Protein AF-A0A5S4HC92-F1 (afdb_monomer_lite)

Foldseek 3Di:
DFPDDDDDPVPFDPP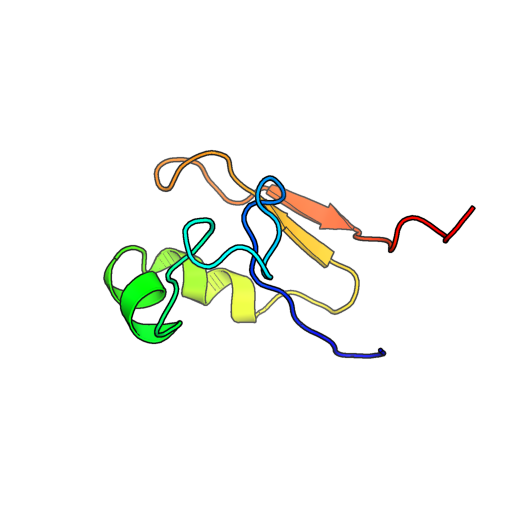PPPRDPCVDPVVVCVVQVCVVVQVPDDPQKDWDDDDSPDDTDIDGDDPPPPD

Structure (mmCIF, N/CA/C/O backbone):
data_AF-A0A5S4HC92-F1
#
_entry.id   AF-A0A5S4HC92-F1
#
loop_
_atom_site.group_PDB
_atom_site.id
_atom_site.type_symbol
_atom_site.label_atom_id
_atom_site.label_alt_id
_atom_site.label_comp_id
_atom_site.label_asym_id
_atom_site.label_entity_id
_atom_site.label_seq_id
_atom_site.pdbx_PDB_ins_code
_atom_site.Cartn_x
_atom_site.Cartn_y
_atom_site.Cartn_z
_atom_site.occupancy
_atom_site.B_iso_or_equiv
_atom_site.auth_seq_id
_atom_site.auth_comp_id
_atom_site.auth_asym_id
_atom_site.auth_atom_id
_atom_site.pdbx_PDB_model_num
ATOM 1 N N . MET A 1 1 ? 12.219 0.145 -12.774 1.00 46.72 1 MET A N 1
ATOM 2 C CA . MET A 1 1 ? 11.929 0.087 -14.228 1.00 46.72 1 MET A CA 1
ATOM 3 C C . MET A 1 1 ? 10.509 0.576 -14.484 1.00 46.72 1 MET A C 1
ATOM 5 O O . MET A 1 1 ? 9.693 0.639 -13.574 1.00 46.72 1 MET A O 1
ATOM 9 N N . LYS A 1 2 ? 10.212 1.003 -15.716 1.00 44.28 2 LYS A N 1
ATOM 10 C CA . LYS A 1 2 ? 8.885 1.514 -16.086 1.00 44.28 2 LYS A CA 1
ATOM 11 C C . LYS A 1 2 ? 7.856 0.379 -15.954 1.00 44.28 2 LYS A C 1
ATOM 13 O O . LYS A 1 2 ? 7.981 -0.607 -16.674 1.00 44.28 2 LYS A O 1
ATOM 18 N N . ASN A 1 3 ? 6.862 0.566 -15.080 1.00 55.72 3 ASN A N 1
ATOM 19 C CA . ASN A 1 3 ? 5.839 -0.407 -14.653 1.00 55.72 3 ASN A CA 1
ATOM 20 C C . ASN A 1 3 ? 6.255 -1.385 -13.539 1.00 55.72 3 ASN A C 1
ATOM 22 O O . ASN A 1 3 ? 5.598 -2.411 -13.373 1.00 55.72 3 ASN A O 1
ATOM 26 N N . ASP A 1 4 ? 7.302 -1.083 -12.773 1.00 61.88 4 ASP A N 1
ATOM 27 C CA . ASP A 1 4 ? 7.565 -1.846 -11.553 1.00 61.88 4 ASP A CA 1
ATOM 28 C C . ASP A 1 4 ? 6.514 -1.520 -10.485 1.00 61.88 4 ASP A C 1
ATOM 30 O O . ASP A 1 4 ? 6.103 -0.370 -10.323 1.00 61.88 4 ASP A O 1
ATOM 34 N N . TRP A 1 5 ? 6.090 -2.557 -9.766 1.00 63.16 5 TRP A N 1
ATOM 35 C CA . TRP A 1 5 ? 5.258 -2.473 -8.570 1.00 63.16 5 TRP A CA 1
ATOM 36 C C . TRP A 1 5 ? 6.064 -2.992 -7.380 1.00 63.16 5 TRP A C 1
ATOM 38 O O . TRP A 1 5 ? 6.854 -3.928 -7.521 1.00 63.16 5 TRP A O 1
ATOM 48 N N . LEU A 1 6 ? 5.900 -2.367 -6.220 1.00 72.81 6 LEU A N 1
ATOM 49 C CA . LEU A 1 6 ? 6.617 -2.742 -5.010 1.00 72.81 6 LEU A CA 1
ATOM 50 C C . LEU A 1 6 ? 5.638 -2.775 -3.842 1.00 72.81 6 LEU A C 1
ATOM 52 O O . LEU A 1 6 ? 4.742 -1.939 -3.749 1.00 72.81 6 LEU A O 1
ATOM 56 N N . ILE A 1 7 ? 5.811 -3.768 -2.976 1.00 75.94 7 ILE A N 1
ATOM 57 C CA . ILE A 1 7 ? 5.117 -3.891 -1.698 1.00 75.94 7 ILE A CA 1
ATOM 58 C C . ILE A 1 7 ? 6.216 -3.974 -0.646 1.00 75.94 7 ILE A C 1
ATOM 60 O O . ILE A 1 7 ? 7.121 -4.798 -0.771 1.00 75.94 7 ILE A O 1
ATOM 64 N N . GLY A 1 8 ? 6.146 -3.111 0.357 1.00 75.31 8 GLY A N 1
ATOM 65 C CA . GLY A 1 8 ? 7.131 -3.022 1.426 1.00 75.31 8 GLY A CA 1
ATOM 66 C C . GLY A 1 8 ? 6.573 -2.226 2.598 1.00 75.31 8 GLY A C 1
ATOM 67 O O . GLY A 1 8 ? 5.497 -1.637 2.496 1.00 75.31 8 GLY A O 1
ATOM 68 N N . ASP A 1 9 ? 7.296 -2.237 3.709 1.00 71.06 9 ASP A N 1
ATOM 69 C CA . ASP A 1 9 ? 6.940 -1.542 4.949 1.00 71.06 9 ASP A CA 1
ATOM 70 C C . ASP A 1 9 ? 7.728 -0.232 5.155 1.00 71.06 9 ASP A C 1
ATOM 72 O O . ASP A 1 9 ? 7.649 0.360 6.229 1.00 71.06 9 ASP A O 1
ATOM 76 N N . ASP A 1 10 ? 8.491 0.209 4.142 1.00 67.50 10 ASP A N 1
ATOM 77 C CA . ASP A 1 10 ? 9.422 1.354 4.169 1.00 67.50 10 ASP A CA 1
ATOM 78 C C . ASP A 1 10 ? 10.447 1.311 5.335 1.00 67.50 10 ASP A C 1
ATOM 80 O O . ASP A 1 10 ? 11.156 2.287 5.581 1.00 67.50 10 ASP A O 1
ATOM 84 N N . GLY A 1 11 ? 10.547 0.190 6.060 1.00 65.00 11 GLY A N 1
ATOM 85 C CA . GLY A 1 11 ? 11.288 0.092 7.316 1.00 65.00 11 GLY A CA 1
ATOM 86 C C . GLY A 1 11 ? 12.327 -1.017 7.332 1.00 65.00 11 GLY A C 1
ATOM 87 O O . GLY A 1 11 ? 13.416 -0.817 7.876 1.00 65.00 11 GLY A O 1
ATOM 88 N N . THR A 1 12 ? 12.024 -2.164 6.731 1.00 60.53 12 THR A N 1
ATOM 89 C CA . THR A 1 12 ? 12.846 -3.358 6.890 1.00 60.53 12 THR A CA 1
ATOM 90 C C . THR A 1 12 ? 13.442 -3.811 5.559 1.00 60.53 12 THR A C 1
ATOM 92 O O . THR A 1 12 ? 12.772 -3.858 4.528 1.00 60.53 12 THR A O 1
ATOM 95 N N . ASP A 1 13 ? 14.746 -4.106 5.566 1.00 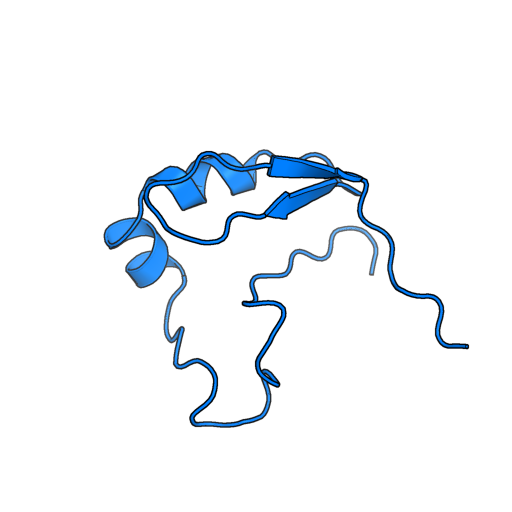58.91 13 ASP A N 1
ATOM 96 C CA . ASP A 1 13 ? 15.473 -4.569 4.383 1.00 58.91 13 ASP A CA 1
ATOM 97 C C . ASP A 1 13 ? 14.855 -5.885 3.895 1.00 58.91 13 ASP A C 1
ATOM 99 O O . ASP A 1 13 ? 14.846 -6.881 4.615 1.00 58.91 13 ASP A O 1
ATOM 103 N N . ALA A 1 14 ? 14.356 -5.906 2.658 1.00 58.66 14 ALA A N 1
ATOM 104 C CA . ALA A 1 14 ? 13.735 -7.089 2.065 1.00 58.66 14 ALA A CA 1
ATOM 105 C C . ALA A 1 14 ? 14.688 -8.301 1.961 1.00 58.66 14 ALA A C 1
ATOM 107 O O . ALA A 1 14 ? 14.239 -9.412 1.672 1.00 58.66 14 ALA A O 1
ATOM 108 N N . SER A 1 15 ? 15.997 -8.100 2.148 1.00 60.19 15 SER A N 1
ATOM 109 C CA . SER A 1 15 ? 17.003 -9.163 2.200 1.00 60.19 15 SER A CA 1
ATOM 110 C C . SER A 1 15 ? 17.207 -9.773 3.590 1.00 60.19 15 SER A C 1
ATOM 112 O O . SER A 1 15 ? 17.830 -10.833 3.694 1.00 60.19 15 SER A O 1
ATOM 114 N N . ASP A 1 16 ? 16.672 -9.157 4.646 1.00 62.31 16 ASP A N 1
ATOM 115 C CA . ASP A 1 16 ? 16.697 -9.722 5.990 1.00 62.31 16 ASP A CA 1
ATOM 116 C C . ASP A 1 16 ? 15.612 -10.823 6.101 1.00 62.31 16 ASP A C 1
ATOM 118 O O . ASP A 1 16 ? 14.423 -10.575 5.883 1.00 62.31 16 ASP A O 1
ATOM 122 N N . PRO A 1 17 ? 15.997 -12.079 6.396 1.00 64.19 17 PRO A N 1
ATOM 123 C CA . PRO A 1 17 ? 15.063 -13.202 6.456 1.00 64.19 17 PRO A CA 1
ATOM 124 C C . PRO A 1 17 ? 14.011 -13.073 7.568 1.00 64.19 17 PRO A C 1
ATOM 126 O O . PRO A 1 17 ? 12.988 -13.757 7.501 1.00 64.19 17 PRO A O 1
ATOM 129 N N . ASP A 1 18 ? 14.241 -12.208 8.559 1.00 65.00 18 ASP A N 1
ATOM 130 C CA . ASP A 1 18 ? 13.330 -11.944 9.674 1.00 65.00 18 ASP A CA 1
ATOM 131 C C . ASP A 1 18 ? 12.507 -10.653 9.472 1.00 65.00 18 ASP A C 1
ATOM 133 O O . ASP A 1 18 ? 11.583 -10.377 10.240 1.00 65.00 18 ASP A O 1
ATOM 137 N N . ALA A 1 19 ? 12.805 -9.876 8.425 1.00 58.19 19 ALA A N 1
ATOM 138 C CA . ALA A 1 19 ? 12.241 -8.551 8.182 1.00 58.19 19 ALA A CA 1
ATOM 139 C C . ALA A 1 19 ? 10.829 -8.546 7.602 1.00 58.19 19 ALA A C 1
ATOM 141 O O . ALA A 1 19 ? 10.036 -7.654 7.894 1.00 58.19 19 ALA A O 1
ATOM 142 N N . SER A 1 20 ? 10.499 -9.529 6.765 1.00 53.88 20 SER A N 1
ATOM 143 C CA . SER A 1 20 ? 9.156 -9.684 6.209 1.00 53.88 20 SER A CA 1
ATOM 144 C C . SER A 1 20 ? 9.000 -11.048 5.549 1.00 53.88 20 SER A C 1
ATOM 146 O O . SER A 1 20 ? 9.381 -11.262 4.402 1.00 53.88 20 SER A O 1
ATOM 148 N N . ALA A 1 21 ? 8.349 -11.974 6.249 1.00 55.50 21 ALA A N 1
ATOM 149 C CA . ALA A 1 21 ? 7.854 -13.217 5.667 1.00 55.50 21 ALA A CA 1
ATOM 150 C C . ALA A 1 21 ? 6.497 -12.983 4.975 1.00 55.50 21 ALA A C 1
ATOM 152 O O . ALA A 1 21 ? 5.506 -13.642 5.292 1.00 55.50 21 ALA A O 1
ATOM 153 N N . ILE A 1 22 ? 6.410 -12.032 4.036 1.00 56.84 22 ILE A N 1
ATOM 154 C CA . ILE A 1 22 ? 5.271 -12.006 3.106 1.00 56.84 22 ILE A CA 1
ATOM 155 C C . ILE A 1 22 ? 5.523 -13.120 2.090 1.00 56.84 22 ILE A C 1
ATOM 157 O O . ILE A 1 22 ? 6.044 -12.906 1.000 1.00 56.84 22 ILE A O 1
ATOM 161 N N . CYS A 1 23 ? 5.206 -14.351 2.486 1.00 58.72 23 CYS A N 1
ATOM 162 C CA . CYS A 1 23 ? 5.415 -15.528 1.647 1.00 58.72 23 CYS A CA 1
ATOM 163 C C . CYS A 1 23 ? 4.492 -15.490 0.420 1.00 58.72 23 CYS A C 1
ATOM 165 O O . CYS A 1 23 ? 4.879 -15.935 -0.660 1.00 58.72 23 CYS A O 1
ATOM 167 N N . HIS A 1 24 ? 3.286 -14.924 0.578 1.00 72.69 24 HIS A N 1
ATOM 168 C CA . HIS A 1 24 ? 2.299 -14.790 -0.487 1.00 72.69 24 HIS A CA 1
ATOM 169 C C . HIS A 1 24 ? 1.497 -13.493 -0.349 1.00 72.69 24 HIS A C 1
ATOM 171 O O . HIS A 1 24 ? 0.886 -13.226 0.683 1.00 72.69 24 HIS A O 1
ATOM 177 N N . VAL A 1 25 ? 1.412 -12.728 -1.440 1.00 77.62 25 VAL A N 1
ATOM 178 C CA . VAL A 1 25 ? 0.542 -11.539 -1.538 1.00 77.62 25 VAL A CA 1
ATOM 179 C C . VAL A 1 25 ? -0.926 -11.895 -1.268 1.00 77.62 25 VAL A C 1
ATOM 181 O O . VAL A 1 25 ? -1.656 -11.092 -0.699 1.00 77.62 25 VAL A O 1
ATOM 184 N N . ALA A 1 26 ? -1.352 -13.110 -1.623 1.00 84.31 26 ALA A N 1
ATOM 185 C CA . ALA A 1 26 ? -2.707 -13.588 -1.359 1.00 84.31 26 ALA A CA 1
ATOM 186 C C . ALA A 1 26 ? -3.043 -13.609 0.142 1.00 84.31 26 ALA A C 1
ATOM 188 O O . ALA A 1 26 ? -4.091 -13.103 0.521 1.00 84.31 26 ALA A O 1
ATOM 189 N N . ASP A 1 27 ? -2.130 -14.089 0.993 1.00 84.25 27 ASP A N 1
ATOM 190 C CA . ASP A 1 27 ? -2.346 -14.138 2.446 1.00 84.25 27 ASP A CA 1
ATOM 191 C C . ASP A 1 27 ? -2.492 -12.721 3.037 1.00 84.25 27 ASP A C 1
ATOM 193 O O . ASP A 1 27 ? -3.271 -12.494 3.963 1.00 84.25 27 ASP A O 1
ATOM 197 N N . VAL A 1 28 ? -1.778 -11.740 2.470 1.00 83.38 28 VAL A N 1
ATOM 198 C CA . VAL A 1 28 ? -1.892 -10.324 2.854 1.00 83.38 28 VAL A CA 1
ATOM 199 C C . VAL A 1 28 ? -3.250 -9.752 2.457 1.00 83.38 28 VAL A C 1
ATOM 201 O O . VAL A 1 28 ? -3.869 -9.059 3.258 1.00 83.38 28 VAL A O 1
ATOM 204 N N . VAL A 1 29 ? -3.734 -10.059 1.251 1.00 88.75 29 VAL A N 1
ATOM 205 C CA . VAL A 1 29 ? -5.062 -9.627 0.785 1.00 88.75 29 VAL A CA 1
ATOM 206 C C . VAL A 1 29 ? -6.179 -10.304 1.584 1.00 88.75 29 VAL A C 1
ATOM 208 O O . VAL A 1 29 ? -7.176 -9.661 1.896 1.00 88.75 29 VAL A O 1
ATOM 211 N N . ASP A 1 30 ? -6.018 -11.570 1.967 1.00 88.56 30 ASP A N 1
ATOM 212 C CA . ASP A 1 30 ? -6.990 -12.271 2.812 1.00 88.56 30 ASP A CA 1
ATOM 213 C C . ASP A 1 30 ? -7.054 -11.666 4.225 1.00 88.56 30 ASP A C 1
ATOM 215 O O . ASP A 1 30 ? -8.135 -11.546 4.808 1.00 88.56 30 ASP A O 1
ATOM 219 N N . LEU A 1 31 ? -5.907 -11.251 4.777 1.00 86.56 31 LEU A N 1
ATOM 220 C CA . LEU A 1 31 ? -5.831 -10.573 6.074 1.00 86.56 31 LEU A CA 1
ATOM 221 C C . LEU A 1 31 ? -6.354 -9.130 6.010 1.00 86.56 31 LEU A C 1
ATOM 223 O O . LEU A 1 31 ? -6.953 -8.643 6.976 1.00 86.56 31 LEU A O 1
ATOM 227 N N . ASP A 1 32 ? -6.116 -8.454 4.889 1.00 89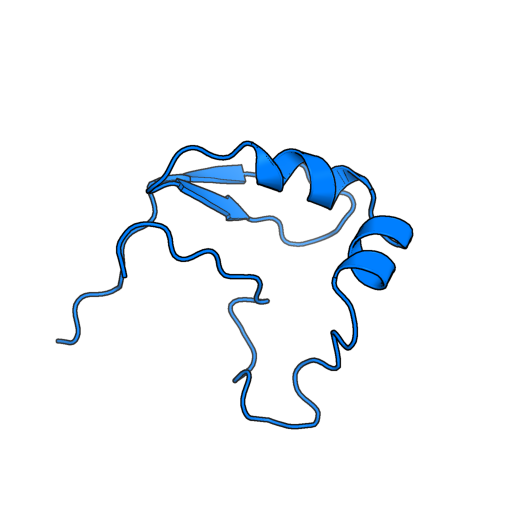.69 32 ASP A N 1
ATOM 228 C CA . ASP A 1 32 ? -6.544 -7.090 4.627 1.00 89.69 32 ASP A CA 1
ATOM 229 C C . ASP A 1 32 ? -7.017 -6.899 3.173 1.00 89.69 32 ASP A C 1
ATOM 231 O O . ASP A 1 32 ? -6.238 -6.525 2.285 1.00 89.69 32 ASP A O 1
ATOM 235 N N . PRO A 1 33 ? -8.328 -7.077 2.928 1.00 92.50 33 PRO A N 1
ATOM 236 C CA . PRO A 1 33 ? -8.895 -6.967 1.587 1.00 92.50 33 PRO A CA 1
ATOM 237 C C . PRO A 1 33 ? -8.742 -5.588 0.940 1.00 92.50 33 PRO A C 1
ATOM 239 O O . PRO A 1 33 ? -8.797 -5.487 -0.287 1.00 92.50 33 PRO A O 1
ATOM 242 N N . SER A 1 34 ? -8.525 -4.525 1.725 1.00 91.88 34 SER A N 1
ATOM 243 C CA . SER A 1 34 ? -8.351 -3.168 1.188 1.00 91.88 34 SER A CA 1
ATOM 244 C C . SER A 1 34 ? -7.038 -3.004 0.414 1.00 91.88 34 SER A C 1
ATOM 246 O O . SER A 1 34 ? -6.893 -2.069 -0.370 1.00 91.88 34 SER A O 1
ATOM 248 N N . VAL A 1 35 ? -6.090 -3.939 0.554 1.00 90.75 35 VAL A N 1
ATOM 249 C CA . VAL A 1 35 ? -4.874 -3.994 -0.274 1.00 90.75 35 VAL A CA 1
ATOM 250 C C . VAL A 1 35 ? -5.219 -4.143 -1.756 1.00 90.75 35 VAL A C 1
ATOM 252 O O . VAL A 1 35 ? -4.535 -3.562 -2.599 1.00 90.75 35 VAL A O 1
ATOM 255 N N . ALA A 1 36 ? -6.312 -4.833 -2.099 1.00 91.62 36 ALA A N 1
ATOM 256 C CA . ALA A 1 36 ? -6.741 -4.990 -3.488 1.00 91.62 36 ALA A CA 1
ATOM 257 C C . ALA A 1 36 ? -7.081 -3.650 -4.171 1.00 91.62 36 ALA A C 1
ATOM 259 O O . ALA A 1 36 ? -6.970 -3.539 -5.392 1.00 91.62 36 ALA A O 1
ATOM 260 N N . GLU A 1 37 ? -7.441 -2.617 -3.405 1.00 90.88 37 GLU A N 1
ATOM 261 C CA . GLU A 1 37 ? -7.725 -1.276 -3.930 1.00 90.88 37 GLU A CA 1
ATOM 262 C C . GLU A 1 37 ? -6.471 -0.635 -4.550 1.00 90.88 37 GLU A C 1
ATOM 264 O O . GLU A 1 37 ? -6.554 0.053 -5.573 1.00 90.88 37 GLU A O 1
ATOM 269 N N . THR A 1 38 ? -5.291 -0.938 -3.996 1.00 90.75 38 THR A N 1
ATOM 270 C CA . THR A 1 38 ? -3.997 -0.403 -4.459 1.00 90.75 38 THR A CA 1
ATOM 271 C C . THR A 1 38 ? -3.580 -0.932 -5.835 1.00 90.75 38 THR A C 1
ATOM 273 O O . THR A 1 38 ? -2.811 -0.282 -6.538 1.00 90.75 38 THR A O 1
ATOM 276 N N . ALA A 1 39 ? -4.153 -2.054 -6.291 1.00 88.88 39 ALA A N 1
ATOM 277 C CA . ALA A 1 39 ? -3.870 -2.625 -7.611 1.00 88.88 39 ALA A CA 1
ATOM 278 C C . ALA A 1 39 ? -4.357 -1.739 -8.777 1.00 88.88 39 ALA A C 1
ATOM 280 O O . ALA A 1 39 ? -3.989 -1.969 -9.928 1.00 88.88 39 ALA A O 1
ATOM 281 N N . SER A 1 40 ? -5.193 -0.737 -8.488 1.00 89.06 40 SER A N 1
ATOM 282 C CA . SER A 1 40 ? -5.720 0.219 -9.467 1.00 89.06 40 SER A CA 1
ATOM 283 C C . SER A 1 40 ? -4.913 1.520 -9.577 1.00 89.06 40 SER A C 1
ATOM 285 O O . SER A 1 40 ? -5.290 2.403 -10.351 1.00 89.06 40 SER A O 1
ATOM 287 N N . LEU A 1 41 ? -3.813 1.655 -8.824 1.00 90.44 41 LEU A N 1
ATOM 288 C CA . LEU A 1 41 ? -3.012 2.876 -8.813 1.00 90.44 41 LEU A CA 1
ATOM 289 C C . LEU A 1 41 ? -2.414 3.183 -10.197 1.00 90.44 41 LEU A C 1
ATOM 291 O O . LEU A 1 41 ? -1.858 2.295 -10.852 1.00 90.44 41 LEU A O 1
ATOM 295 N N . PRO A 1 42 ? -2.480 4.448 -10.650 1.00 88.62 42 PRO A N 1
ATOM 296 C CA . PRO A 1 42 ? -1.760 4.868 -11.840 1.00 88.62 42 PRO A CA 1
ATOM 297 C C . PRO A 1 42 ? -0.245 4.797 -11.608 1.00 88.62 42 PRO A C 1
ATOM 299 O O . PRO A 1 42 ? 0.248 4.989 -10.498 1.00 88.62 42 PRO A O 1
ATOM 302 N N . CYS A 1 43 ? 0.517 4.559 -12.678 1.00 87.75 43 CYS A N 1
ATOM 303 C CA . CYS A 1 43 ? 1.976 4.583 -12.602 1.00 87.75 43 CYS A CA 1
ATOM 304 C C . CYS A 1 43 ? 2.483 5.931 -12.060 1.00 87.75 43 CYS A C 1
ATOM 306 O O . CYS A 1 43 ? 2.000 6.983 -12.478 1.00 87.75 43 CYS A O 1
ATOM 308 N N . GLY A 1 44 ? 3.501 5.886 -11.195 1.00 88.25 44 GLY A N 1
ATOM 309 C CA . GLY A 1 44 ? 4.074 7.077 -10.557 1.00 88.25 44 GLY A CA 1
ATOM 310 C C . GLY A 1 44 ? 3.364 7.506 -9.273 1.00 88.25 44 GLY A C 1
ATOM 311 O O . GLY A 1 44 ? 3.647 8.587 -8.772 1.00 88.25 44 GLY A O 1
ATOM 312 N N . TYR A 1 45 ? 2.459 6.682 -8.743 1.00 91.94 45 TYR A N 1
ATOM 313 C CA . TYR A 1 45 ? 1.794 6.910 -7.464 1.00 91.94 45 TYR A CA 1
ATOM 314 C C . TYR A 1 45 ? 2.079 5.765 -6.495 1.00 91.94 45 TYR A C 1
ATOM 316 O O . TYR A 1 45 ? 2.245 4.617 -6.910 1.00 91.94 45 TYR A O 1
ATOM 324 N N . ALA A 1 46 ? 2.087 6.083 -5.205 1.00 91.12 46 ALA A N 1
ATOM 325 C CA . ALA A 1 46 ? 2.136 5.126 -4.110 1.00 91.12 46 ALA A CA 1
ATOM 326 C C . ALA A 1 46 ? 0.921 5.316 -3.194 1.00 91.12 46 ALA A C 1
ATOM 328 O O . ALA A 1 46 ? 0.409 6.426 -3.052 1.00 91.12 46 ALA A O 1
ATOM 329 N N . ALA A 1 47 ? 0.474 4.227 -2.568 1.00 93.62 47 ALA A N 1
ATOM 330 C CA . ALA A 1 47 ? -0.481 4.259 -1.467 1.00 93.62 47 ALA A CA 1
ATOM 331 C C . ALA A 1 47 ? 0.233 3.862 -0.173 1.00 93.62 47 ALA A C 1
ATOM 333 O O . ALA A 1 47 ? 0.867 2.810 -0.116 1.00 93.62 47 ALA A O 1
ATOM 334 N N . ARG A 1 48 ? 0.109 4.689 0.865 1.00 91.56 48 ARG A N 1
ATOM 335 C CA . ARG A 1 48 ? 0.728 4.480 2.180 1.00 91.56 48 ARG A CA 1
ATOM 336 C C . ARG A 1 48 ? -0.309 4.551 3.291 1.00 91.56 48 ARG A C 1
ATOM 338 O O . ARG A 1 48 ? -1.282 5.292 3.186 1.00 91.56 48 ARG A O 1
ATOM 345 N N . ARG A 1 49 ? -0.102 3.789 4.360 1.00 91.69 49 ARG A N 1
ATOM 346 C CA . ARG A 1 49 ? -0.854 3.884 5.623 1.00 91.69 49 ARG A CA 1
ATOM 347 C C . ARG A 1 49 ? -0.039 3.256 6.745 1.00 91.69 49 ARG A C 1
ATOM 349 O O . ARG A 1 49 ? 0.796 2.394 6.478 1.00 91.69 49 ARG A O 1
ATOM 356 N N . THR A 1 50 ? -0.301 3.659 7.982 1.00 86.94 50 THR A N 1
ATOM 357 C CA . THR A 1 50 ? 0.477 3.196 9.144 1.00 86.94 50 THR A CA 1
ATOM 358 C C . THR A 1 50 ? -0.118 1.936 9.770 1.00 86.94 50 THR A C 1
ATOM 360 O O . THR A 1 50 ? 0.592 1.140 10.381 1.00 86.94 50 THR A O 1
ATOM 363 N N . SER A 1 51 ? -1.430 1.738 9.628 1.00 87.06 51 SER A N 1
ATOM 364 C CA . SER A 1 51 ? -2.131 0.543 10.097 1.00 87.06 51 SER A CA 1
ATOM 365 C C . SER A 1 51 ? -3.269 0.163 9.153 1.00 87.06 51 SER A C 1
ATOM 367 O O . SER A 1 51 ? -3.682 0.953 8.304 1.00 87.06 51 SER A O 1
ATOM 369 N N . LYS A 1 52 ? -3.803 -1.053 9.310 1.00 86.12 52 LYS A N 1
ATOM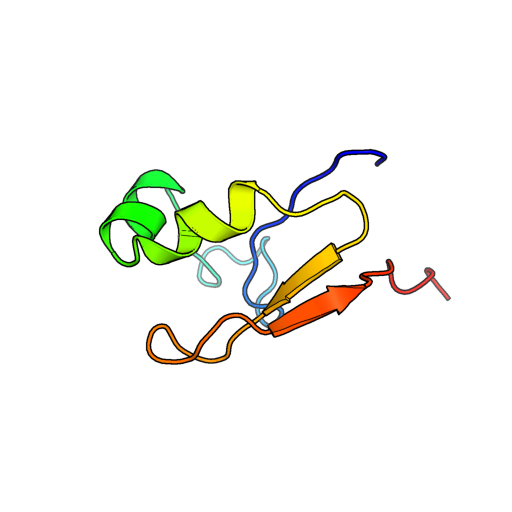 370 C CA . LYS A 1 52 ? -4.907 -1.546 8.474 1.00 86.12 52 LYS A CA 1
ATOM 371 C C . LYS A 1 52 ? -6.227 -0.795 8.682 1.00 86.12 52 LYS A C 1
ATOM 373 O O . LYS A 1 52 ? -7.111 -0.853 7.837 1.00 86.12 52 LYS A O 1
ATOM 378 N N . GLU A 1 53 ? -6.380 -0.131 9.825 1.00 90.56 53 GLU A N 1
ATOM 379 C CA . GLU A 1 53 ? -7.570 0.640 10.189 1.00 90.56 53 GLU A CA 1
ATOM 380 C C . GLU A 1 53 ? -7.575 2.047 9.578 1.00 90.56 53 GLU A C 1
ATOM 382 O O . GLU A 1 53 ? -8.613 2.711 9.578 1.00 90.56 53 GLU A O 1
ATOM 387 N N . GLU A 1 54 ? -6.432 2.510 9.070 1.00 92.88 54 GLU A N 1
ATOM 388 C CA . GLU A 1 54 ? -6.295 3.817 8.435 1.00 92.88 54 GLU A CA 1
ATOM 389 C C . GLU A 1 54 ? -6.585 3.742 6.928 1.00 92.88 54 GLU A C 1
ATOM 391 O O . GLU A 1 54 ? -6.254 2.748 6.271 1.00 92.88 54 GLU A O 1
ATOM 396 N N . PRO A 1 55 ? -7.190 4.795 6.345 1.00 94.31 55 PRO A N 1
ATOM 397 C CA . PRO A 1 55 ? -7.355 4.874 4.903 1.00 94.31 55 PRO A CA 1
ATOM 398 C C . PRO A 1 55 ? -5.997 5.013 4.207 1.00 94.31 55 PRO A C 1
ATOM 400 O O . PRO A 1 55 ? -5.059 5.601 4.747 1.00 94.31 55 PRO A O 1
ATOM 403 N N . TRP A 1 56 ? -5.920 4.539 2.966 1.00 95.00 56 TRP A N 1
ATOM 404 C CA . TRP A 1 56 ? -4.765 4.775 2.108 1.00 95.00 56 TRP A CA 1
ATOM 405 C C . TRP A 1 56 ? -4.575 6.267 1.820 1.00 95.00 56 TRP A C 1
ATOM 407 O O . TRP A 1 56 ? -5.492 6.956 1.366 1.00 95.00 56 TRP A O 1
ATOM 417 N N . VAL A 1 57 ? -3.355 6.750 2.017 1.00 95.31 57 VAL A N 1
ATOM 418 C CA . VAL A 1 57 ? -2.881 8.044 1.532 1.00 95.31 57 VAL A CA 1
ATOM 419 C C . VAL A 1 57 ? -2.214 7.812 0.185 1.00 95.31 57 VAL A C 1
ATOM 421 O O . VAL A 1 57 ? -1.221 7.095 0.105 1.00 95.31 57 VAL A O 1
ATOM 424 N N . ILE A 1 58 ? -2.785 8.388 -0.873 1.00 94.62 58 ILE A N 1
ATOM 425 C CA . ILE A 1 58 ? -2.275 8.255 -2.239 1.00 94.62 58 ILE A CA 1
ATOM 426 C C . ILE A 1 58 ? -1.501 9.516 -2.607 1.00 94.62 58 ILE A C 1
ATOM 428 O O . ILE A 1 58 ? -2.046 10.619 -2.538 1.00 94.62 58 ILE A O 1
ATOM 432 N N . GLU A 1 59 ? -0.259 9.349 -3.041 1.00 93.50 59 GLU A N 1
ATOM 433 C CA . GLU A 1 59 ? 0.624 10.452 -3.413 1.00 93.50 59 GLU A CA 1
ATOM 434 C C . GLU A 1 59 ? 1.545 10.083 -4.576 1.00 93.50 59 GLU A C 1
ATOM 436 O O . GLU A 1 59 ? 1.739 8.906 -4.888 1.00 93.50 59 GLU A O 1
ATOM 441 N N . GLU A 1 60 ? 2.089 11.099 -5.244 1.00 92.38 60 GLU A N 1
ATOM 442 C CA . GLU A 1 60 ? 3.098 10.892 -6.280 1.00 92.38 60 GLU A CA 1
ATOM 443 C C . GLU A 1 60 ? 4.364 10.293 -5.665 1.00 92.38 60 GLU A C 1
ATOM 445 O O . GLU A 1 60 ? 4.823 10.710 -4.600 1.00 92.38 60 GLU A O 1
ATOM 450 N N . TRP A 1 61 ? 4.931 9.309 -6.354 1.00 85.56 61 TRP A N 1
ATOM 451 C CA . TRP A 1 61 ? 6.112 8.595 -5.909 1.00 85.56 61 TRP A CA 1
ATOM 452 C C . TRP A 1 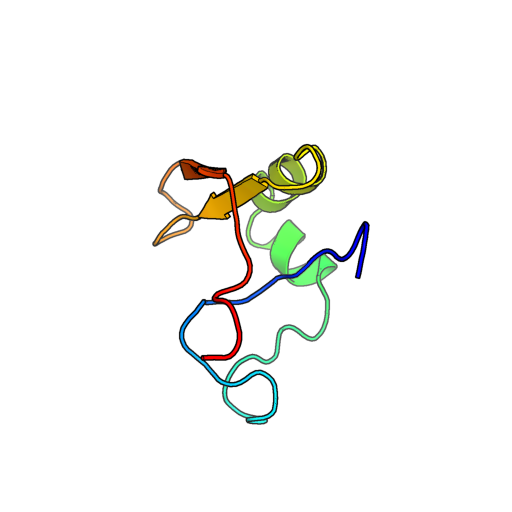61 ? 7.271 8.788 -6.8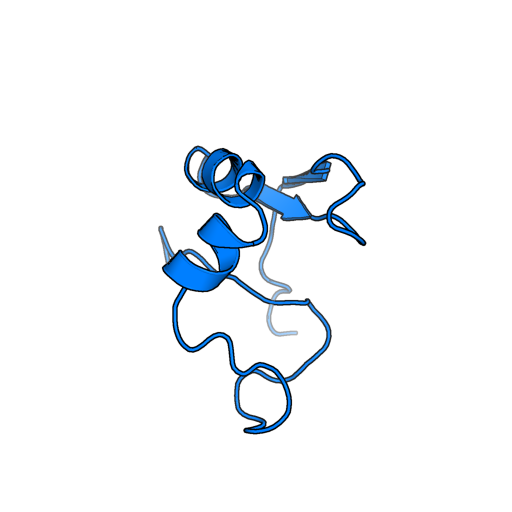75 1.00 85.56 61 TRP A C 1
ATOM 454 O O . TRP A 1 61 ? 7.130 8.689 -8.097 1.00 85.56 61 TRP A O 1
ATOM 464 N N . TYR A 1 62 ? 8.437 9.009 -6.286 1.00 81.44 62 TYR A N 1
ATOM 465 C CA . TYR A 1 62 ? 9.692 9.227 -6.974 1.00 81.44 62 TYR A CA 1
ATOM 466 C C . TYR A 1 62 ? 10.723 8.290 -6.352 1.00 81.44 62 TYR A C 1
ATOM 468 O O . TYR A 1 62 ? 10.746 8.124 -5.132 1.00 81.44 62 TYR A O 1
ATOM 476 N N . TYR A 1 63 ? 11.579 7.692 -7.180 1.00 71.06 63 TYR A N 1
ATOM 477 C CA . TYR A 1 63 ? 12.813 7.125 -6.651 1.00 71.06 63 TYR A CA 1
ATOM 478 C C . TYR A 1 63 ? 13.595 8.280 -6.022 1.00 71.06 63 TYR A C 1
ATOM 480 O O . TYR A 1 63 ? 13.745 9.324 -6.664 1.00 71.06 63 TYR A O 1
ATOM 488 N N . GLU A 1 64 ? 14.079 8.109 -4.792 1.00 67.94 64 GLU A N 1
ATOM 489 C CA . GLU A 1 64 ? 15.175 8.950 -4.321 1.00 67.94 64 GLU A CA 1
ATOM 490 C C . GLU A 1 64 ? 16.293 8.778 -5.351 1.00 67.94 64 GLU A C 1
ATOM 492 O O . GLU A 1 64 ? 16.738 7.655 -5.600 1.00 67.94 64 GLU A O 1
ATOM 497 N N . GLU A 1 65 ? 16.644 9.852 -6.063 1.00 58.66 65 GLU A N 1
ATOM 498 C CA . GLU A 1 65 ? 17.786 9.814 -6.970 1.00 58.66 65 GLU A CA 1
ATOM 499 C C . GLU A 1 65 ? 18.973 9.275 -6.163 1.00 58.66 65 GLU A C 1
ATOM 501 O O . GLU A 1 65 ? 19.228 9.770 -5.065 1.00 58.66 65 GLU A O 1
ATOM 506 N N . GLU A 1 66 ? 19.655 8.236 -6.666 1.00 48.91 66 GLU A N 1
ATOM 507 C CA . GLU A 1 66 ? 20.961 7.839 -6.134 1.00 48.91 66 GLU A CA 1
ATOM 508 C C . GLU A 1 66 ? 21.844 9.096 -6.150 1.00 48.91 66 GLU A C 1
ATOM 510 O O . GLU A 1 66 ? 22.284 9.530 -7.217 1.00 48.91 66 GLU A O 1
ATOM 515 N N . VAL A 1 67 ? 22.018 9.729 -4.987 1.00 44.41 67 VAL A N 1
ATOM 516 C CA . VAL A 1 67 ? 22.906 10.885 -4.814 1.00 44.41 67 VAL A CA 1
ATOM 517 C C . VAL A 1 67 ? 24.354 10.419 -4.849 1.00 44.41 67 VAL A C 1
ATOM 519 O O . VAL A 1 67 ? 24.664 9.415 -4.168 1.00 44.41 67 VAL A O 1
#

Organism: NCBI:txid1642303

Secondary structure (DSSP, 8-state):
-TT------SSS-TTSTTT-----HHHHHHH-GGGGGGGGPPTTEEEE-SSTTSPPEEEE-------

Radius of gyration: 12.98 Å; chains: 1; bounding box: 32×26×26 Å

Sequence (67 aa):
MKNDWLIGDDGTDASDPDASAICHVADVVDLDPSVAETASLPCGYAARRTSKEEPWVIEEWYYEEEV

pLDDT: mean 77.25, std 15.35, range [44.28, 95.31]